Protein AF-A0A8X6KPV8-F1 (afdb_monomer_lite)

Organism: Trichonephila clavata (NCBI:txid2740835)

Sequence (71 aa):
MLQDQAQCILGDYVRHKYPRQPTRFGRLLLLIPCLRAVSPQAVEKLFFKDTIGDIPIERLIGDMYHMERLE

InterPro domains:
  IPR000536 Nuclear hormone receptor, ligand-binding domain [PF00104] (2-50)
  IPR000536 Nuclear hormone receptor, ligand-binding domain [PS51843] (1-68)
  IPR035500 Nuclear hormone receptor-like domain superfamily [G3DSA:1.10.565.10] (1-71)
  IPR035500 Nuclear hormone receptor-like domain superfamily [SSF48508] (2-67)
  IPR050274 Nuclear hormone receptor family NR2 subfamily [PTHR24083] (1-67)

Secondary structure (DSSP, 8-state):
-HHHHHHHHHHHHHHHH-TT-TTHHHHHHHHTGGGGGS-HHHHHHHHTHHHHTTS-HHHHHHHHHHHTT--

Foldseek 3Di:
DVVVVVLVVLQVCCCVVPVVCNCVSVVVVVCVVVVPVCDPVNVCVPPPCVPPPPPDVVVVVVVVVVVVVVD

pLDDT: mean 91.48, std 9.43, range [47.22, 98.5]

Structure (mmCIF, N/CA/C/O backbone):
data_AF-A0A8X6KPV8-F1
#
_entry.id   AF-A0A8X6KPV8-F1
#
loop_
_atom_site.group_PDB
_atom_site.id
_atom_site.type_symbol
_atom_site.label_atom_id
_atom_site.label_alt_id
_atom_site.label_comp_id
_atom_site.label_asym_id
_atom_site.label_entity_id
_atom_site.label_seq_id
_atom_site.pdbx_PDB_ins_code
_atom_site.Cartn_x
_atom_site.Cartn_y
_atom_site.Cartn_z
_atom_site.occupancy
_atom_site.B_iso_or_equiv
_atom_site.auth_seq_id
_atom_site.auth_comp_id
_atom_site.auth_asym_id
_atom_site.auth_atom_id
_atom_site.pdbx_PDB_model_num
ATOM 1 N N . MET A 1 1 ? 15.295 1.977 6.422 1.00 81.06 1 MET A N 1
ATOM 2 C CA . MET A 1 1 ? 15.810 0.627 6.094 1.00 81.06 1 MET A CA 1
ATOM 3 C C . MET A 1 1 ? 14.791 -0.218 5.331 1.00 81.06 1 MET A C 1
ATOM 5 O O . MET A 1 1 ? 15.036 -0.452 4.158 1.00 81.06 1 MET A O 1
ATOM 9 N N . LEU A 1 2 ? 13.653 -0.640 5.912 1.00 95.50 2 LEU A N 1
ATOM 10 C CA . LEU A 1 2 ? 12.668 -1.477 5.185 1.00 95.50 2 LEU A CA 1
ATOM 11 C C . LEU A 1 2 ? 12.080 -0.787 3.944 1.00 95.50 2 LEU A C 1
ATOM 13 O O . LEU A 1 2 ? 11.992 -1.394 2.881 1.00 95.50 2 LEU A O 1
ATOM 17 N N . GLN A 1 3 ? 11.717 0.493 4.064 1.00 94.88 3 GLN A N 1
ATOM 18 C CA . GLN A 1 3 ? 11.183 1.255 2.935 1.00 94.88 3 GLN A CA 1
ATOM 19 C C . GLN A 1 3 ? 12.204 1.382 1.797 1.00 94.88 3 GLN A C 1
ATOM 21 O O . GLN A 1 3 ? 11.853 1.163 0.640 1.00 94.88 3 GLN A O 1
ATOM 26 N N . ASP A 1 4 ? 13.461 1.685 2.122 1.00 95.81 4 ASP A N 1
ATOM 27 C CA . ASP A 1 4 ? 14.537 1.824 1.135 1.00 95.81 4 ASP A CA 1
ATOM 28 C C . ASP A 1 4 ? 14.779 0.497 0.403 1.00 95.81 4 ASP A C 1
ATOM 30 O O . ASP A 1 4 ? 14.856 0.461 -0.823 1.00 95.81 4 ASP A O 1
ATOM 34 N N . GLN A 1 5 ? 14.805 -0.619 1.142 1.00 97.81 5 GLN A N 1
ATOM 35 C CA . GLN A 1 5 ? 14.914 -1.963 0.567 1.00 97.81 5 GLN A CA 1
ATOM 36 C C . GLN A 1 5 ? 13.738 -2.284 -0.362 1.00 97.81 5 GLN A C 1
ATOM 38 O O . GLN A 1 5 ? 13.952 -2.743 -1.484 1.00 97.81 5 GLN A O 1
ATOM 43 N N . ALA A 1 6 ? 12.504 -1.998 0.061 1.00 96.88 6 ALA A N 1
ATOM 44 C CA . ALA A 1 6 ? 11.318 -2.210 -0.765 1.00 96.88 6 ALA A CA 1
ATOM 45 C C . ALA A 1 6 ? 11.355 -1.368 -2.052 1.00 96.88 6 ALA A C 1
ATOM 47 O O . ALA A 1 6 ? 11.002 -1.857 -3.126 1.00 96.88 6 ALA A O 1
ATOM 48 N N . GLN A 1 7 ? 11.828 -0.120 -1.969 1.00 96.88 7 GLN A N 1
ATOM 49 C CA . GLN A 1 7 ? 12.005 0.746 -3.135 1.00 96.88 7 GLN A CA 1
ATOM 50 C C . GLN A 1 7 ? 13.086 0.221 -4.088 1.00 96.88 7 GLN A C 1
ATOM 52 O O . GLN A 1 7 ? 12.860 0.235 -5.299 1.00 96.88 7 GLN A O 1
ATOM 57 N N . CYS A 1 8 ? 14.209 -0.289 -3.573 1.00 97.81 8 CYS A N 1
ATOM 58 C CA . CYS A 1 8 ? 15.236 -0.936 -4.393 1.00 97.81 8 CYS A CA 1
ATOM 59 C C . CYS A 1 8 ? 14.674 -2.155 -5.135 1.00 97.81 8 CYS A C 1
ATOM 61 O O . CYS A 1 8 ? 14.760 -2.210 -6.361 1.00 97.81 8 CYS A O 1
ATOM 63 N N . ILE A 1 9 ? 14.014 -3.072 -4.418 1.00 98.19 9 ILE A N 1
ATOM 64 C CA . ILE A 1 9 ? 13.416 -4.286 -4.998 1.00 98.19 9 ILE A CA 1
ATOM 65 C C . ILE A 1 9 ? 12.392 -3.927 -6.083 1.00 98.19 9 ILE A C 1
ATOM 67 O O . ILE A 1 9 ? 12.416 -4.488 -7.181 1.00 98.19 9 ILE A O 1
ATOM 71 N N . LEU A 1 10 ? 11.507 -2.962 -5.812 1.00 97.88 10 LEU A N 1
ATOM 72 C CA . LEU A 1 10 ? 10.521 -2.499 -6.788 1.00 97.88 10 LEU A CA 1
ATOM 73 C C . LEU A 1 10 ? 11.190 -1.864 -8.016 1.00 97.88 10 LEU A C 1
ATOM 75 O O . LEU A 1 10 ? 10.764 -2.110 -9.147 1.00 97.88 10 LEU A O 1
ATOM 79 N N . GLY A 1 11 ? 12.225 -1.048 -7.804 1.00 97.88 11 GLY A N 1
ATOM 80 C CA . GLY A 1 11 ? 12.993 -0.415 -8.872 1.00 97.88 11 GLY A CA 1
ATOM 81 C C . GLY A 1 11 ? 13.649 -1.445 -9.787 1.00 97.88 11 GLY A C 1
ATOM 82 O O . GLY A 1 11 ? 13.503 -1.364 -11.009 1.00 97.88 11 GLY A O 1
ATOM 83 N N . ASP A 1 12 ? 14.297 -2.451 -9.206 1.00 98.19 12 ASP A N 1
ATOM 84 C CA . ASP A 1 12 ? 14.928 -3.536 -9.952 1.00 98.19 12 ASP A CA 1
ATOM 85 C C . ASP A 1 12 ? 13.897 -4.356 -10.720 1.00 98.19 12 ASP A C 1
ATOM 87 O O . ASP A 1 12 ? 14.060 -4.564 -11.924 1.00 98.19 12 ASP A O 1
ATOM 91 N N . TYR A 1 13 ? 12.787 -4.737 -10.086 1.00 98.44 13 TYR A N 1
ATOM 92 C CA . TYR A 1 13 ? 11.706 -5.446 -10.768 1.00 98.44 13 TYR A CA 1
ATOM 93 C C . TYR A 1 13 ? 11.170 -4.662 -11.974 1.00 98.44 13 TYR A C 1
ATOM 95 O O . TYR A 1 13 ? 10.998 -5.223 -13.059 1.00 98.44 13 TYR A O 1
ATOM 103 N N . VAL A 1 14 ? 10.937 -3.354 -11.821 1.00 98.44 14 VAL A N 1
ATOM 104 C CA . VAL A 1 14 ? 10.438 -2.508 -12.912 1.00 98.44 14 VAL A CA 1
ATOM 105 C C . VAL A 1 14 ? 11.431 -2.441 -14.070 1.00 98.44 14 VAL A C 1
ATOM 107 O O . VAL A 1 14 ? 11.009 -2.592 -15.218 1.00 98.44 14 VAL A O 1
ATOM 110 N N . ARG A 1 15 ? 12.729 -2.262 -13.791 1.00 97.38 15 ARG A N 1
ATOM 111 C CA . ARG A 1 15 ? 13.777 -2.228 -14.826 1.00 97.38 15 ARG A CA 1
ATOM 112 C C . ARG A 1 15 ? 13.831 -3.531 -15.621 1.00 97.38 15 ARG A C 1
ATOM 114 O O . ARG A 1 15 ? 13.889 -3.483 -16.847 1.00 97.38 15 ARG A O 1
ATOM 121 N N . HIS A 1 16 ? 13.759 -4.674 -14.938 1.00 98.00 16 HIS A N 1
ATOM 122 C CA . HIS A 1 16 ? 13.830 -5.990 -15.578 1.00 98.00 16 HIS A CA 1
ATOM 123 C C . HIS A 1 16 ? 12.550 -6.337 -16.347 1.00 98.00 16 HIS A C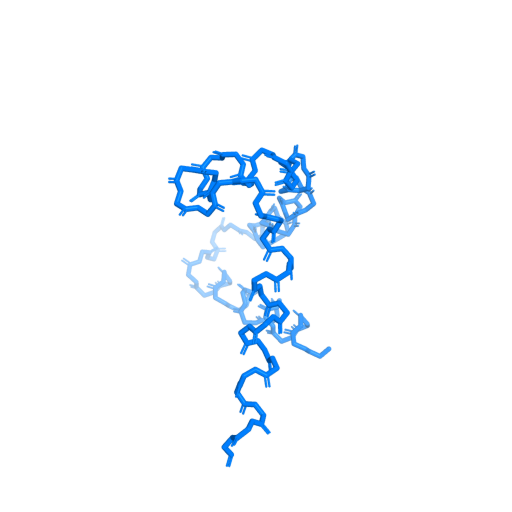 1
ATOM 125 O O . HIS A 1 16 ? 12.612 -6.819 -17.476 1.00 98.00 16 HIS A O 1
ATOM 131 N N . LYS A 1 17 ? 11.372 -6.098 -15.756 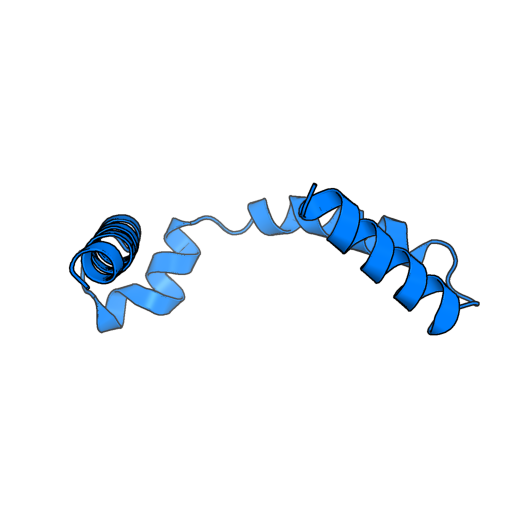1.00 98.50 17 LYS A N 1
ATOM 132 C CA . LYS A 1 17 ? 10.092 -6.533 -16.334 1.00 98.50 17 LYS A CA 1
ATOM 133 C C . LYS A 1 17 ? 9.522 -5.552 -17.359 1.00 98.50 17 LYS A C 1
ATOM 135 O O . LYS A 1 17 ? 8.837 -5.978 -18.287 1.00 98.50 17 LYS A O 1
ATOM 140 N N . TYR A 1 18 ? 9.795 -4.255 -17.209 1.00 98.00 18 TYR A N 1
ATOM 141 C CA . TYR A 1 18 ? 9.232 -3.188 -18.043 1.00 98.00 18 TYR A CA 1
ATOM 142 C C . TYR A 1 18 ? 10.319 -2.251 -18.609 1.00 98.00 18 TYR A C 1
ATOM 144 O O . TYR A 1 18 ? 10.225 -1.033 -18.431 1.00 98.00 18 TYR A O 1
ATOM 152 N N . PRO A 1 19 ? 11.319 -2.763 -19.356 1.00 96.94 19 PRO A N 1
ATOM 153 C CA . PRO A 1 19 ? 12.464 -1.967 -19.821 1.00 96.94 19 PRO A CA 1
ATOM 154 C C . PRO A 1 19 ? 12.078 -0.805 -20.753 1.00 96.94 19 PRO A C 1
ATOM 156 O O . PRO A 1 19 ? 12.789 0.190 -20.841 1.00 96.94 19 PRO A O 1
ATOM 159 N N . ARG A 1 20 ? 10.920 -0.888 -21.424 1.00 98.25 20 ARG A N 1
ATOM 160 C CA . ARG A 1 20 ? 10.383 0.178 -22.294 1.00 98.25 20 ARG A CA 1
ATOM 161 C C . ARG A 1 20 ? 9.604 1.266 -21.537 1.00 98.25 20 ARG A C 1
ATOM 163 O O . ARG A 1 20 ? 9.050 2.159 -22.168 1.00 98.25 20 ARG A O 1
ATOM 170 N N . GLN A 1 21 ? 9.510 1.188 -20.206 1.00 97.81 21 GLN A N 1
ATOM 171 C CA . GLN A 1 21 ? 8.760 2.133 -19.368 1.00 97.81 21 GLN A CA 1
ATOM 172 C C . GLN A 1 21 ? 9.661 2.742 -18.271 1.00 97.81 21 GLN A C 1
ATOM 174 O O . GLN A 1 21 ? 9.428 2.501 -17.084 1.00 97.81 21 GLN A O 1
ATOM 179 N N . PRO A 1 22 ? 10.676 3.557 -18.625 1.00 94.00 22 PRO A N 1
ATOM 180 C CA . PRO A 1 22 ? 11.696 4.035 -17.680 1.00 94.00 22 PRO A CA 1
ATOM 181 C C . PRO A 1 22 ? 11.134 4.895 -16.535 1.00 94.00 22 PRO A C 1
ATOM 183 O O . PRO A 1 22 ? 11.704 4.939 -15.450 1.00 94.00 22 PRO A O 1
ATOM 186 N N . THR A 1 23 ? 9.984 5.542 -16.736 1.00 97.56 23 THR A N 1
ATOM 187 C CA . THR A 1 23 ? 9.323 6.388 -15.726 1.00 97.56 23 THR A CA 1
ATOM 188 C C . THR A 1 23 ? 8.358 5.625 -14.816 1.00 97.56 23 THR A C 1
ATOM 190 O O . THR A 1 23 ? 7.819 6.207 -13.873 1.00 97.56 23 THR A O 1
ATOM 193 N N . ARG A 1 24 ? 8.116 4.327 -15.063 1.00 97.81 24 ARG A N 1
ATOM 194 C CA . ARG A 1 24 ? 7.103 3.541 -14.340 1.00 97.81 24 ARG A CA 1
ATOM 195 C C . ARG A 1 24 ? 7.362 3.507 -12.837 1.00 97.81 24 ARG A C 1
ATOM 197 O O . ARG A 1 24 ? 6.421 3.691 -12.075 1.00 97.81 24 ARG A O 1
ATOM 204 N N . PHE A 1 25 ? 8.614 3.316 -12.421 1.00 98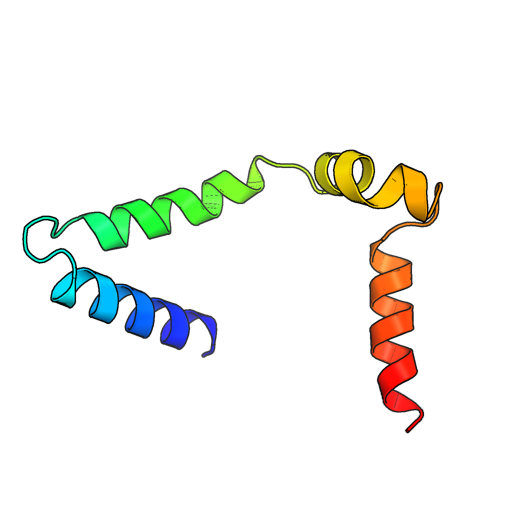.12 25 PHE A N 1
ATOM 205 C CA . PHE A 1 25 ? 8.981 3.292 -11.003 1.00 98.12 25 PHE A CA 1
ATOM 206 C C . PHE A 1 25 ? 8.584 4.597 -10.302 1.00 98.12 25 PHE A C 1
ATOM 208 O O . PHE A 1 25 ? 7.830 4.567 -9.334 1.00 98.12 25 PHE A O 1
ATOM 215 N N . GLY A 1 26 ? 8.994 5.744 -10.855 1.00 97.38 26 GLY A N 1
ATOM 216 C CA . GLY A 1 26 ? 8.638 7.056 -10.311 1.00 97.38 26 GLY A CA 1
ATOM 217 C C . GLY A 1 26 ? 7.126 7.286 -10.267 1.00 97.38 26 GLY A C 1
ATOM 218 O O . GLY A 1 26 ? 6.607 7.729 -9.248 1.00 97.38 26 GLY A O 1
ATOM 219 N N . ARG A 1 27 ? 6.392 6.905 -11.323 1.00 97.19 27 ARG A N 1
ATOM 220 C CA . ARG A 1 27 ? 4.921 7.008 -11.344 1.00 97.19 27 ARG A CA 1
ATOM 221 C C . ARG A 1 27 ? 4.259 6.176 -10.246 1.00 97.19 27 ARG A C 1
ATOM 223 O O . ARG A 1 27 ? 3.312 6.657 -9.641 1.00 97.19 27 ARG A O 1
ATOM 230 N N . LEU A 1 28 ? 4.749 4.965 -9.975 1.00 96.69 28 LEU A N 1
ATOM 231 C CA . LEU A 1 28 ? 4.233 4.132 -8.883 1.00 96.69 28 LEU A CA 1
ATOM 232 C C . LEU A 1 28 ? 4.493 4.773 -7.516 1.00 96.69 28 LEU A C 1
ATOM 234 O O . LEU A 1 28 ? 3.591 4.805 -6.686 1.00 96.69 28 LEU A O 1
ATOM 238 N N . LEU A 1 29 ? 5.683 5.343 -7.298 1.00 95.75 29 LEU A N 1
ATOM 239 C CA . LEU A 1 29 ? 5.981 6.055 -6.052 1.00 95.75 29 LEU A CA 1
ATOM 240 C C . LEU A 1 29 ? 5.089 7.287 -5.854 1.00 95.75 29 LEU A C 1
ATOM 242 O O . LEU A 1 29 ? 4.649 7.540 -4.736 1.00 95.75 29 LEU A O 1
ATOM 246 N N . LEU A 1 30 ? 4.769 8.015 -6.928 1.00 95.31 30 LEU A N 1
ATOM 247 C CA . LEU A 1 30 ? 3.858 9.163 -6.880 1.00 95.31 30 LEU A CA 1
ATOM 248 C C . LEU A 1 30 ? 2.408 8.780 -6.537 1.00 95.31 30 LEU A C 1
ATOM 250 O O . LEU A 1 30 ? 1.661 9.639 -6.079 1.00 95.31 30 LEU A O 1
ATOM 254 N N . LEU A 1 31 ? 2.010 7.513 -6.705 1.00 94.81 31 LEU A N 1
ATOM 255 C CA . LEU A 1 31 ? 0.688 7.030 -6.286 1.00 94.81 31 LEU A CA 1
ATOM 256 C C . LEU A 1 31 ? 0.610 6.732 -4.783 1.00 94.81 31 LEU A C 1
ATOM 258 O O . LEU A 1 31 ? -0.484 6.754 -4.226 1.00 94.81 31 LEU A O 1
ATOM 262 N N . ILE A 1 32 ? 1.737 6.476 -4.107 1.00 92.62 32 ILE A N 1
ATOM 263 C CA . ILE A 1 32 ? 1.738 6.122 -2.677 1.00 92.62 32 ILE A CA 1
ATOM 264 C C . ILE A 1 32 ? 1.106 7.237 -1.823 1.00 92.62 32 ILE A C 1
ATOM 266 O O . ILE A 1 32 ? 0.225 6.929 -1.020 1.00 92.62 32 ILE A O 1
ATOM 270 N N . PRO A 1 33 ? 1.453 8.531 -1.993 1.00 92.81 33 PRO A N 1
ATOM 271 C CA . PRO A 1 33 ? 0.778 9.606 -1.270 1.00 92.81 33 PRO A CA 1
ATOM 272 C C . PRO A 1 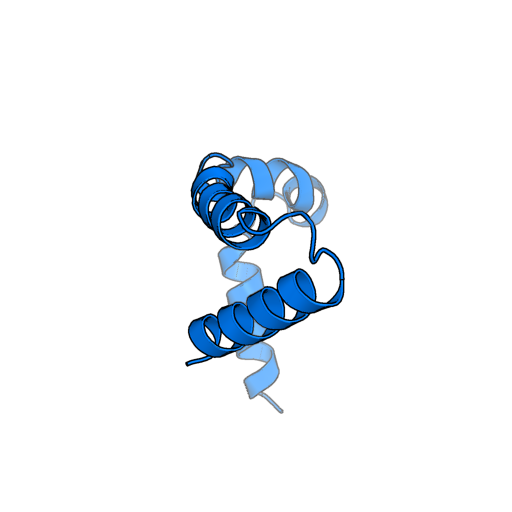33 ? -0.716 9.710 -1.584 1.00 92.81 33 PRO A C 1
ATOM 274 O O . PRO A 1 33 ? -1.480 10.075 -0.695 1.00 92.81 33 PRO A O 1
ATOM 277 N N . CYS A 1 34 ? -1.151 9.364 -2.803 1.00 92.12 34 CYS A N 1
ATOM 278 C CA . CYS A 1 34 ? -2.568 9.386 -3.175 1.00 92.12 34 CYS A CA 1
ATOM 279 C C . CYS A 1 34 ? -3.400 8.397 -2.351 1.00 92.12 34 CYS A C 1
ATOM 281 O O . CYS A 1 34 ? -4.581 8.646 -2.136 1.00 92.12 34 CYS A O 1
ATOM 283 N N . LEU A 1 35 ? -2.797 7.324 -1.825 1.00 89.06 35 LEU A N 1
ATOM 284 C CA . LEU A 1 35 ? -3.489 6.400 -0.921 1.00 89.06 35 LEU A CA 1
ATOM 285 C C . LEU A 1 35 ? -3.953 7.087 0.370 1.00 89.06 35 LEU A C 1
ATOM 287 O O . LEU A 1 35 ? -4.963 6.684 0.935 1.00 89.06 35 LEU A O 1
ATOM 291 N N . ARG A 1 36 ? -3.287 8.172 0.796 1.00 89.44 36 ARG A N 1
ATOM 292 C CA . ARG A 1 36 ? -3.708 8.970 1.963 1.00 89.44 36 ARG A CA 1
ATOM 293 C C . ARG A 1 36 ? -5.015 9.730 1.738 1.00 89.44 36 ARG A C 1
ATOM 295 O O . ARG A 1 36 ? -5.574 10.246 2.698 1.00 89.44 36 ARG A O 1
ATOM 302 N N . ALA A 1 37 ? -5.495 9.822 0.495 1.00 93.06 37 ALA A N 1
ATOM 303 C CA . ALA A 1 37 ? -6.812 10.383 0.208 1.00 93.06 37 ALA A CA 1
ATOM 304 C C . ALA A 1 37 ? -7.947 9.487 0.732 1.00 93.06 37 ALA A C 1
ATOM 306 O O . ALA A 1 37 ? -9.055 9.972 0.953 1.00 93.06 37 ALA A O 1
ATOM 307 N N . VAL A 1 38 ? -7.681 8.194 0.946 1.00 92.75 38 VAL A N 1
ATOM 308 C CA . VAL A 1 38 ? -8.618 7.293 1.615 1.00 92.75 38 VAL A CA 1
ATOM 309 C C . VAL A 1 38 ? -8.474 7.495 3.118 1.00 92.75 38 VAL A C 1
ATOM 311 O O . VAL A 1 38 ? -7.412 7.240 3.686 1.00 92.75 38 VAL A O 1
ATOM 314 N N . SER A 1 39 ? -9.534 7.978 3.764 1.00 92.81 39 SER A N 1
ATOM 315 C CA . SER A 1 39 ? -9.491 8.235 5.200 1.00 92.81 39 SER A CA 1
ATOM 316 C C . SER A 1 39 ? -9.524 6.929 6.005 1.00 92.81 39 SER A C 1
ATOM 318 O O . SER A 1 39 ? -10.191 5.973 5.595 1.00 92.81 39 SER A O 1
ATOM 320 N N . PRO A 1 40 ? -8.874 6.880 7.181 1.00 89.69 40 PRO A N 1
ATOM 321 C CA . PRO A 1 40 ? -8.959 5.728 8.081 1.00 89.69 40 PRO A CA 1
ATOM 322 C C . PRO A 1 40 ? -10.405 5.348 8.427 1.00 89.69 40 PRO A C 1
ATOM 324 O O . PRO A 1 40 ? -10.757 4.174 8.402 1.00 89.69 40 PRO A O 1
ATOM 327 N N . GLN A 1 41 ? -11.285 6.337 8.620 1.00 90.44 41 GLN A N 1
ATOM 328 C CA . GLN A 1 41 ? -12.699 6.108 8.938 1.00 90.44 41 GLN A CA 1
ATOM 329 C C . GLN A 1 41 ? -13.452 5.415 7.795 1.00 90.44 41 GLN A C 1
ATOM 331 O O . GLN A 1 41 ? -14.368 4.629 8.037 1.00 90.44 41 GLN A O 1
ATOM 336 N N . ALA A 1 42 ? -13.085 5.700 6.540 1.00 93.25 42 ALA A N 1
ATOM 337 C CA . ALA A 1 42 ? -13.668 5.013 5.393 1.00 93.25 42 ALA A CA 1
ATOM 338 C C . ALA A 1 42 ? -13.249 3.536 5.367 1.00 93.25 42 ALA A C 1
ATOM 340 O O . ALA A 1 42 ? -14.084 2.674 5.101 1.00 93.25 42 ALA A O 1
ATOM 341 N N . VAL A 1 43 ? -11.985 3.246 5.693 1.00 92.19 43 VAL A N 1
ATOM 342 C CA . VAL A 1 43 ? -11.460 1.876 5.800 1.00 92.19 43 VAL A CA 1
ATOM 343 C C . VAL A 1 43 ? -12.153 1.120 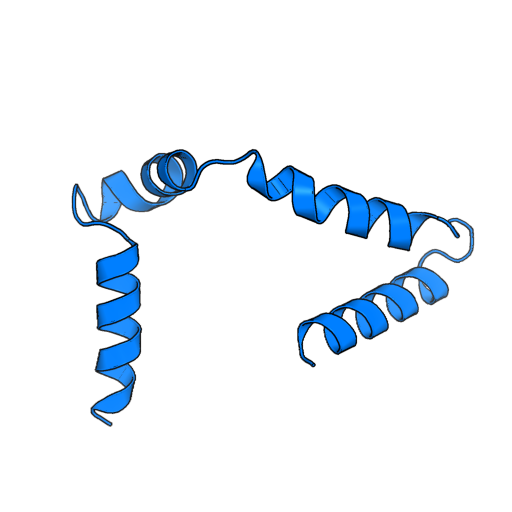6.939 1.00 92.19 43 VAL A C 1
ATOM 345 O O . VAL A 1 43 ? -12.659 0.022 6.718 1.00 92.19 43 VAL A O 1
ATOM 348 N N . GLU A 1 44 ? -12.252 1.721 8.126 1.00 91.75 44 GLU A N 1
ATOM 349 C CA . GLU A 1 44 ? -12.960 1.154 9.283 1.00 91.75 44 GLU A CA 1
ATOM 350 C C . GLU A 1 44 ? -14.410 0.803 8.962 1.00 91.75 44 GLU A C 1
ATOM 352 O O . GLU A 1 44 ? -14.859 -0.323 9.189 1.00 91.75 44 GLU A O 1
ATOM 357 N N . LYS A 1 45 ? -15.140 1.753 8.374 1.00 91.69 45 LYS A N 1
ATOM 358 C CA . LYS A 1 45 ? -16.541 1.546 8.019 1.00 91.69 45 LYS A CA 1
ATOM 359 C C . LYS A 1 45 ? -16.718 0.435 6.987 1.00 91.69 45 LYS A C 1
ATOM 361 O O . LYS A 1 45 ? -17.673 -0.323 7.098 1.00 91.69 45 LYS A O 1
ATOM 366 N N . LEU A 1 46 ? -15.842 0.368 5.984 1.00 94.06 46 LEU A N 1
ATOM 367 C CA . LEU A 1 46 ? -15.990 -0.561 4.866 1.00 94.06 46 LEU A CA 1
ATOM 368 C C . LEU A 1 46 ? -15.622 -2.001 5.236 1.00 94.06 46 LEU A C 1
ATOM 370 O O . LEU A 1 46 ? -16.265 -2.926 4.753 1.00 94.06 46 LEU A O 1
ATOM 374 N N . PHE A 1 47 ? -14.584 -2.190 6.051 1.00 92.19 47 PHE A N 1
ATOM 375 C CA . PHE A 1 47 ? -14.025 -3.521 6.298 1.00 92.19 47 PHE A CA 1
ATOM 376 C C . PHE A 1 47 ? -14.299 -4.063 7.698 1.00 92.19 47 PHE A C 1
ATOM 378 O O . PHE A 1 47 ? -14.283 -5.276 7.882 1.00 92.19 47 PHE A O 1
ATOM 385 N N . PHE A 1 48 ? -14.535 -3.196 8.685 1.00 92.38 48 PHE A N 1
ATOM 386 C CA . PHE A 1 48 ? -14.489 -3.604 10.087 1.00 92.38 48 PHE A CA 1
ATOM 387 C C . PHE A 1 48 ? -15.818 -3.416 10.820 1.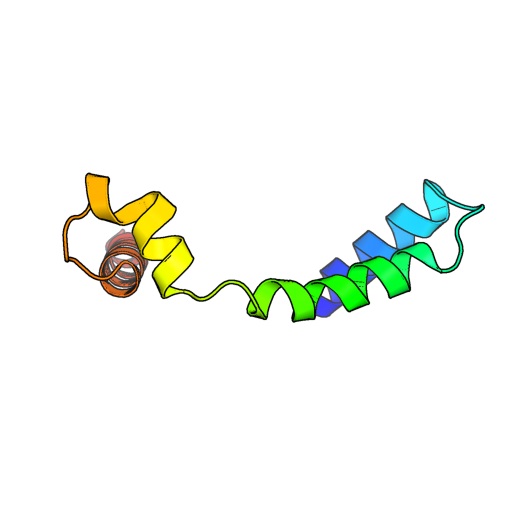00 92.38 48 PHE A C 1
ATOM 389 O O . PHE A 1 48 ? -16.187 -4.296 11.595 1.00 92.38 48 PHE A O 1
ATOM 396 N N . LYS A 1 49 ? -16.573 -2.344 10.544 1.00 91.25 49 LYS A N 1
ATOM 397 C CA . LYS A 1 49 ? -17.777 -1.971 11.314 1.00 91.25 49 LYS A CA 1
ATOM 398 C C . LYS A 1 49 ? -18.795 -3.105 11.496 1.00 91.25 49 LYS A C 1
ATOM 400 O O . LYS A 1 49 ? -19.287 -3.288 12.604 1.00 91.25 49 LYS A O 1
ATOM 405 N N . ASP A 1 50 ? -19.067 -3.896 10.461 1.00 92.50 50 ASP A N 1
ATOM 406 C CA . ASP A 1 50 ? -20.042 -4.996 10.551 1.00 92.50 50 ASP A CA 1
ATOM 407 C C . ASP A 1 50 ? -19.537 -6.188 11.385 1.00 92.50 50 ASP A C 1
ATOM 409 O O . ASP A 1 50 ? -20.335 -6.960 11.909 1.00 92.50 50 ASP A O 1
ATOM 413 N N . THR A 1 51 ? -18.217 -6.333 11.535 1.00 91.19 51 THR A N 1
ATOM 414 C CA . THR A 1 51 ? -17.594 -7.436 12.287 1.00 91.19 51 THR A CA 1
ATOM 415 C C . THR A 1 51 ? -17.319 -7.054 13.741 1.00 91.19 51 THR A C 1
ATOM 417 O O . THR A 1 51 ? -17.535 -7.861 14.641 1.00 91.19 51 THR A O 1
ATOM 420 N N . ILE A 1 52 ? -16.824 -5.835 13.981 1.00 89.62 52 ILE A N 1
ATOM 421 C CA . ILE A 1 52 ? -16.316 -5.400 15.296 1.00 89.62 52 ILE A CA 1
ATOM 422 C C . ILE A 1 52 ? -17.221 -4.369 15.985 1.00 89.62 52 ILE A C 1
ATOM 424 O O . ILE A 1 52 ? -16.961 -3.973 17.122 1.00 89.62 52 ILE A O 1
ATOM 428 N N . GLY A 1 53 ? -18.291 -3.934 15.315 1.00 90.44 53 GLY A N 1
ATOM 429 C CA . GLY A 1 53 ? -19.200 -2.911 15.817 1.00 90.44 53 GLY A CA 1
ATOM 430 C C . GLY A 1 53 ? -18.521 -1.548 15.927 1.00 90.44 53 GLY A C 1
ATOM 431 O O . GLY A 1 53 ? -17.818 -1.110 15.018 1.00 90.44 53 GLY A O 1
ATOM 432 N N . ASP A 1 54 ? -18.742 -0.871 17.052 1.00 89.19 54 ASP A N 1
ATOM 433 C CA . ASP A 1 54 ? -18.172 0.454 17.329 1.00 89.19 54 ASP A CA 1
ATOM 434 C C . ASP A 1 54 ? -16.826 0.388 18.080 1.00 89.19 54 ASP A C 1
ATOM 436 O O . ASP A 1 54 ? -16.339 1.398 18.588 1.00 89.19 54 ASP A O 1
ATOM 440 N N . ILE A 1 55 ? -16.209 -0.797 18.165 1.00 91.00 55 ILE A N 1
ATOM 441 C CA . ILE A 1 55 ? -14.859 -0.953 18.716 1.00 91.00 55 ILE A CA 1
ATOM 442 C C . ILE A 1 55 ? -13.852 -0.388 17.696 1.00 91.00 55 ILE A C 1
ATOM 444 O O . ILE A 1 55 ? -13.836 -0.858 16.559 1.00 91.00 55 ILE A O 1
ATOM 448 N N . PRO A 1 56 ? -12.984 0.578 18.059 1.00 88.69 56 PRO A N 1
ATOM 449 C CA . PRO A 1 56 ? -11.960 1.087 17.147 1.00 88.69 56 PRO A CA 1
ATOM 450 C C . PRO A 1 56 ? -10.972 -0.011 16.740 1.00 88.69 56 PRO A C 1
ATOM 452 O O . PRO A 1 56 ? -10.462 -0.736 17.600 1.00 88.69 56 PRO A O 1
ATOM 455 N N . ILE A 1 57 ? -10.646 -0.107 15.446 1.00 91.25 57 ILE A N 1
ATOM 456 C CA . ILE A 1 57 ? -9.730 -1.143 14.933 1.00 91.25 57 ILE A CA 1
ATOM 457 C C . ILE A 1 57 ? -8.335 -1.047 15.564 1.00 91.25 57 ILE A C 1
ATOM 459 O O . ILE A 1 57 ? -7.687 -2.059 15.814 1.00 91.25 57 ILE A O 1
ATOM 463 N N . GLU A 1 58 ? -7.900 0.166 15.893 1.00 90.00 58 GLU A N 1
ATOM 464 C CA . GLU A 1 58 ? -6.621 0.456 16.545 1.00 90.00 58 GLU A CA 1
ATOM 465 C C . GLU A 1 58 ? -6.488 -0.271 17.889 1.00 90.00 58 GLU A C 1
ATOM 467 O O . GLU A 1 58 ? -5.417 -0.786 18.211 1.00 90.00 58 GLU A O 1
ATOM 472 N N . ARG A 1 59 ? -7.591 -0.374 18.645 1.00 91.00 59 ARG A N 1
ATOM 473 C CA . ARG A 1 59 ? -7.626 -1.108 19.912 1.00 91.00 59 ARG A CA 1
ATOM 474 C C . ARG A 1 59 ? -7.427 -2.602 19.684 1.00 91.00 59 ARG A C 1
ATOM 476 O O . ARG A 1 59 ? -6.617 -3.203 20.374 1.00 91.00 59 ARG A O 1
ATOM 483 N N . LEU A 1 60 ? -8.118 -3.179 18.700 1.00 90.50 60 LEU A N 1
ATOM 484 C CA . LEU A 1 60 ? -7.987 -4.603 18.379 1.00 90.50 60 LEU A CA 1
ATOM 485 C C . LEU A 1 60 ? -6.583 -4.952 17.892 1.00 90.50 60 LEU A C 1
ATOM 487 O O . LEU A 1 60 ? -6.021 -5.950 18.324 1.00 90.50 60 LEU A O 1
ATOM 491 N N . ILE A 1 61 ? -5.996 -4.116 17.032 1.00 90.12 61 ILE A N 1
ATOM 492 C CA . ILE A 1 61 ? -4.613 -4.299 16.575 1.00 90.12 61 ILE A CA 1
ATOM 493 C C . ILE A 1 61 ? -3.648 -4.225 17.767 1.00 90.12 61 ILE A C 1
ATOM 495 O O . ILE A 1 61 ? -2.727 -5.036 17.855 1.00 90.12 61 ILE A O 1
ATOM 499 N N . GLY A 1 62 ? -3.872 -3.288 18.695 1.00 92.62 62 GLY A N 1
ATOM 500 C CA . GLY A 1 62 ? -3.115 -3.204 19.943 1.00 92.62 62 GLY A CA 1
ATOM 501 C C . GLY A 1 62 ? -3.233 -4.479 20.778 1.00 92.62 62 GLY A C 1
ATOM 502 O O . GLY A 1 62 ? -2.215 -5.058 21.153 1.00 92.62 62 GLY A O 1
ATOM 503 N N . ASP A 1 63 ? -4.457 -4.952 21.012 1.00 92.00 63 ASP A N 1
ATOM 504 C CA . ASP A 1 63 ? -4.724 -6.178 21.770 1.00 92.00 63 ASP A CA 1
ATOM 505 C C . ASP A 1 63 ? -4.045 -7.398 21.114 1.00 92.00 63 ASP A C 1
ATOM 507 O O . ASP A 1 63 ? -3.385 -8.170 21.807 1.00 92.00 63 ASP A O 1
ATOM 511 N N . MET A 1 64 ? -4.114 -7.532 19.782 1.00 90.19 64 MET A N 1
ATOM 512 C CA . MET A 1 64 ? -3.433 -8.595 19.025 1.00 90.19 64 MET A CA 1
ATOM 513 C C . MET A 1 64 ? -1.911 -8.538 19.193 1.00 90.19 64 MET A C 1
ATOM 515 O O . MET A 1 64 ? -1.275 -9.552 19.471 1.00 90.19 64 MET A O 1
ATOM 519 N N . TYR A 1 65 ? -1.329 -7.344 19.074 1.00 90.75 65 TYR A N 1
ATOM 520 C CA . TYR A 1 65 ? 0.114 -7.147 19.204 1.00 90.75 65 TYR A CA 1
ATOM 521 C C . TYR A 1 65 ? 0.627 -7.419 20.627 1.00 90.75 65 TYR A C 1
ATOM 523 O O . TYR A 1 65 ? 1.761 -7.858 20.823 1.00 90.75 65 TYR A O 1
ATOM 531 N N . HIS A 1 66 ? -0.194 -7.149 21.644 1.00 88.81 66 HIS A N 1
ATOM 532 C CA . HIS A 1 66 ? 0.153 -7.417 23.037 1.00 88.81 66 HIS A CA 1
ATOM 533 C C . HIS A 1 66 ? -0.129 -8.863 23.461 1.00 88.81 66 HIS A C 1
ATOM 535 O O . HIS A 1 66 ? 0.588 -9.370 24.324 1.00 88.81 66 HIS A O 1
ATOM 541 N N . MET A 1 67 ? -1.102 -9.540 22.840 1.00 80.31 67 MET A N 1
ATOM 542 C CA . MET A 1 67 ? -1.349 -10.971 23.047 1.00 80.31 67 MET A CA 1
ATOM 543 C C . MET A 1 67 ? -0.165 -11.836 22.604 1.00 80.31 67 MET A C 1
ATOM 545 O O . MET A 1 67 ? 0.206 -12.745 23.338 1.00 80.31 67 MET A O 1
ATOM 549 N N . GLU A 1 68 ? 0.486 -11.518 21.480 1.00 61.97 68 GLU A N 1
ATOM 550 C CA . GLU A 1 68 ? 1.669 -12.259 20.993 1.00 61.97 68 GLU A CA 1
ATOM 551 C C . GLU A 1 68 ? 2.885 -12.195 21.936 1.00 61.97 68 GLU A C 1
ATOM 553 O O . GLU A 1 68 ? 3.854 -12.917 21.739 1.00 61.97 68 GLU A O 1
ATOM 558 N N . ARG A 1 69 ? 2.866 -11.341 22.969 1.00 60.31 69 ARG A N 1
ATOM 559 C CA . ARG A 1 69 ? 3.969 -11.199 23.938 1.00 60.31 69 ARG A CA 1
ATOM 560 C C . ARG A 1 69 ? 3.770 -11.999 25.228 1.00 60.31 69 ARG A C 1
ATOM 562 O O . ARG A 1 69 ? 4.578 -11.852 26.146 1.00 60.31 69 ARG A O 1
ATOM 569 N N . LEU A 1 70 ? 2.672 -12.749 25.328 1.00 56.75 70 LEU A N 1
ATOM 570 C CA . LEU A 1 70 ? 2.356 -13.621 26.463 1.00 56.75 70 LEU A CA 1
ATOM 571 C C . LEU A 1 70 ? 2.739 -15.094 26.223 1.00 56.75 70 LEU A C 1
ATOM 573 O O . LEU A 1 70 ? 2.526 -15.911 27.117 1.00 56.75 70 LEU A O 1
ATOM 577 N N . GLU A 1 71 ? 3.349 -15.406 25.078 1.00 47.22 71 GLU A N 1
ATOM 578 C CA . GLU A 1 71 ? 4.074 -16.659 24.798 1.00 47.22 71 GLU A CA 1
ATOM 579 C C . GLU A 1 71 ? 5.587 -16.394 24.699 1.00 47.22 71 GLU A C 1
ATOM 581 O O . GLU A 1 71 ? 6.365 -17.309 25.057 1.00 47.22 71 GLU A O 1
#

Radius of gyration: 18.19 Å; chains: 1; bounding box: 36×27×49 Å